Protein AF-A0A916AZ46-F1 (afdb_monomer_lite)

Structure (mmCIF, N/CA/C/O backbone):
data_AF-A0A916AZ46-F1
#
_entry.id   AF-A0A916AZ46-F1
#
loop_
_atom_site.group_PDB
_atom_site.id
_atom_site.type_symbol
_atom_site.label_atom_id
_atom_site.label_alt_id
_atom_site.label_comp_id
_atom_site.label_asym_id
_atom_site.label_entity_id
_atom_site.label_seq_id
_atom_site.pdbx_PDB_ins_code
_atom_site.Cartn_x
_atom_site.Cartn_y
_atom_site.Cartn_z
_atom_site.occupancy
_atom_site.B_iso_or_equiv
_atom_site.auth_seq_id
_atom_site.auth_comp_id
_atom_site.auth_asym_id
_atom_site.auth_atom_id
_atom_site.pdbx_PDB_model_num
ATOM 1 N N . MET A 1 1 ? -39.637 44.930 30.821 1.00 40.94 1 MET A N 1
ATOM 2 C CA . MET A 1 1 ? -38.575 45.039 29.795 1.00 40.94 1 MET A CA 1
ATOM 3 C C . MET A 1 1 ? -37.770 43.743 29.813 1.00 40.94 1 MET A C 1
ATOM 5 O O . MET A 1 1 ? -37.183 43.447 30.843 1.00 40.94 1 MET A O 1
ATOM 9 N N . ARG A 1 2 ? -37.839 42.906 28.765 1.00 46.78 2 ARG A N 1
ATOM 10 C CA . ARG A 1 2 ? -37.132 41.609 28.713 1.00 46.78 2 ARG A CA 1
ATOM 11 C C . ARG A 1 2 ? -35.788 41.785 28.006 1.00 46.78 2 ARG A C 1
ATOM 13 O O . ARG A 1 2 ? -35.753 42.144 26.834 1.00 46.78 2 ARG A O 1
ATOM 20 N N . SER A 1 3 ? -34.704 41.548 28.735 1.00 51.88 3 SER A N 1
ATOM 21 C CA . SER A 1 3 ? -33.329 41.634 28.247 1.00 51.88 3 SER A CA 1
ATOM 22 C C . SER A 1 3 ? -33.039 40.484 27.282 1.00 51.88 3 SER A C 1
ATOM 24 O O . SER A 1 3 ? -33.116 39.317 27.661 1.00 51.88 3 SER A O 1
ATOM 26 N N . ILE A 1 4 ? -32.708 40.804 26.031 1.00 60.94 4 ILE A N 1
ATOM 27 C CA . ILE A 1 4 ? -32.266 39.816 25.042 1.00 60.94 4 ILE A CA 1
ATOM 28 C C . ILE A 1 4 ? -30.812 39.455 25.370 1.00 60.94 4 ILE A C 1
ATOM 30 O O . ILE A 1 4 ? -29.902 40.259 25.159 1.00 60.94 4 ILE A O 1
ATOM 34 N N . LEU A 1 5 ? -30.590 38.254 25.909 1.00 59.81 5 LEU A N 1
ATOM 35 C CA . LEU A 1 5 ? -29.253 37.683 26.078 1.00 59.81 5 LEU A CA 1
ATOM 36 C C . LEU A 1 5 ? -28.626 37.457 24.696 1.00 59.81 5 LEU A C 1
ATOM 38 O O . LEU A 1 5 ? -29.071 36.610 23.922 1.00 59.81 5 LEU A O 1
ATOM 42 N N . LYS A 1 6 ? -27.580 38.228 24.385 1.00 59.47 6 LYS A N 1
ATOM 43 C CA . LYS A 1 6 ? -26.750 38.034 23.193 1.00 59.47 6 LYS A CA 1
ATOM 44 C C . LYS A 1 6 ? -25.911 36.771 23.386 1.00 59.47 6 LYS A C 1
ATOM 46 O O . LYS A 1 6 ? -24.900 36.797 24.082 1.00 59.47 6 LYS A O 1
ATOM 51 N N . ILE A 1 7 ? -26.331 35.666 22.777 1.00 61.06 7 ILE A N 1
ATOM 52 C CA . ILE A 1 7 ? -25.526 34.444 22.702 1.00 61.06 7 ILE A CA 1
ATOM 53 C C . ILE A 1 7 ? -24.366 34.726 21.740 1.00 61.06 7 ILE A C 1
ATOM 55 O O . ILE A 1 7 ? -24.541 34.747 20.523 1.00 61.06 7 ILE A O 1
ATOM 59 N N . ALA A 1 8 ? -23.177 34.992 22.280 1.00 60.38 8 ALA A N 1
ATOM 60 C CA . ALA A 1 8 ? -21.961 35.089 21.486 1.00 60.38 8 ALA A CA 1
ATOM 61 C C . ALA A 1 8 ? -21.513 33.673 21.099 1.00 60.38 8 ALA A C 1
ATOM 63 O O . ALA A 1 8 ? -20.964 32.935 21.917 1.00 60.38 8 ALA A O 1
ATOM 64 N N . ALA A 1 9 ? -21.759 33.281 19.849 1.00 59.06 9 ALA A N 1
ATOM 65 C CA . ALA A 1 9 ? -21.228 32.044 19.296 1.00 59.06 9 ALA A CA 1
ATOM 66 C C . ALA A 1 9 ? -19.697 32.154 19.192 1.00 59.06 9 ALA A C 1
ATOM 68 O O . ALA A 1 9 ? -19.161 32.764 18.268 1.00 59.06 9 ALA A O 1
ATOM 69 N N . GLN A 1 10 ? -18.974 31.569 20.151 1.00 61.34 10 GLN A N 1
ATOM 70 C CA . GLN A 1 10 ? -17.531 31.372 20.040 1.00 61.34 10 GLN A CA 1
ATOM 71 C C . GLN A 1 10 ? -17.260 30.282 18.999 1.00 61.34 10 GLN A C 1
ATOM 73 O O . GLN A 1 10 ? -17.064 29.112 19.323 1.00 61.34 10 GLN A O 1
ATOM 78 N N . SER A 1 11 ? -17.244 30.653 17.721 1.00 59.66 11 SER A N 1
ATOM 79 C CA . SER A 1 11 ? -16.748 29.778 16.666 1.00 59.66 11 SER A CA 1
ATOM 80 C C . SER A 1 11 ? -15.234 29.634 16.829 1.00 59.66 11 SER A C 1
ATOM 82 O O . SER A 1 11 ? -14.461 30.413 16.266 1.00 59.66 11 SER A O 1
ATOM 84 N N . LYS A 1 12 ? -14.786 28.645 17.613 1.00 60.06 12 LYS A N 1
ATOM 85 C CA . LYS A 1 12 ? -13.410 28.149 17.529 1.00 60.06 12 LYS A CA 1
ATOM 86 C C . LYS A 1 12 ? -13.236 27.610 16.110 1.00 60.06 12 LYS A C 1
ATOM 88 O O . LYS A 1 12 ? -13.596 26.470 15.835 1.00 60.06 12 LYS A O 1
ATOM 93 N N . ARG A 1 13 ? -12.726 28.434 15.187 1.00 65.19 13 ARG A N 1
ATOM 94 C CA . ARG A 1 13 ? -12.234 27.953 13.893 1.00 65.19 13 ARG A CA 1
ATOM 95 C C . ARG A 1 13 ? -11.066 27.023 14.201 1.00 65.19 13 ARG A C 1
ATOM 97 O O . ARG A 1 13 ? -9.942 27.483 14.386 1.00 65.19 13 ARG A O 1
ATOM 104 N N . GLN A 1 14 ? -11.330 25.724 14.324 1.00 69.31 14 GLN A N 1
ATOM 105 C CA . GLN A 1 14 ? -10.264 24.736 14.242 1.00 69.31 14 GLN A CA 1
ATOM 106 C C . GLN A 1 14 ? -9.567 24.984 12.905 1.00 69.31 14 GLN A C 1
ATOM 108 O O . GLN A 1 14 ? -10.217 24.992 11.859 1.00 69.31 14 GLN A O 1
ATOM 113 N N . LYS A 1 15 ? -8.263 25.295 12.947 1.00 69.62 15 LYS A N 1
ATOM 114 C CA . LYS A 1 15 ? -7.453 25.384 11.731 1.00 69.62 15 LYS A CA 1
ATOM 115 C C . LYS A 1 15 ? -7.665 24.077 10.979 1.00 69.62 15 LYS A C 1
ATOM 117 O O . LYS A 1 15 ? -7.432 23.013 11.550 1.00 69.62 15 LYS A O 1
ATOM 122 N N . VAL A 1 16 ? -8.123 24.176 9.732 1.00 73.50 16 VAL A N 1
ATOM 123 C CA . VAL A 1 16 ? -8.204 23.021 8.837 1.00 73.50 16 VAL A CA 1
ATOM 124 C C . VAL A 1 16 ? -6.832 22.346 8.869 1.00 73.50 16 VAL A C 1
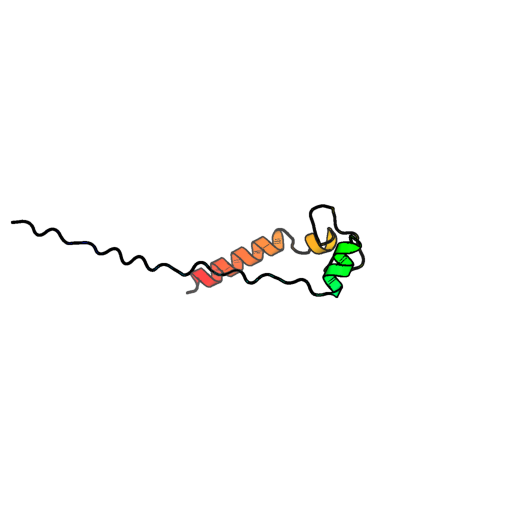ATOM 126 O O . VAL A 1 16 ? -5.832 23.051 8.685 1.00 73.50 16 VAL A O 1
ATOM 129 N N . PRO A 1 17 ? -6.749 21.036 9.162 1.00 74.88 17 PRO A N 1
ATOM 130 C CA . PRO A 1 17 ? -5.478 20.334 9.157 1.00 74.88 17 PRO A CA 1
ATOM 131 C C . PRO A 1 17 ? -4.816 20.530 7.795 1.00 74.88 17 PRO A C 1
ATOM 133 O O . PRO A 1 17 ? -5.369 20.156 6.761 1.00 74.88 17 PRO A O 1
ATOM 136 N N . THR A 1 18 ? -3.647 21.161 7.776 1.00 76.62 18 THR A N 1
ATOM 137 C CA . THR A 1 18 ? -2.871 21.294 6.550 1.00 76.62 18 THR A CA 1
ATOM 138 C C . THR A 1 18 ? -2.222 19.947 6.257 1.00 76.62 18 THR A C 1
ATOM 140 O O . THR A 1 18 ? -1.294 19.521 6.946 1.00 76.62 18 THR A O 1
ATOM 143 N N . LEU A 1 19 ? -2.725 19.253 5.234 1.00 77.00 19 LEU A N 1
ATOM 144 C CA . LEU A 1 19 ? -2.095 18.038 4.730 1.00 77.00 19 LEU A CA 1
ATOM 145 C C . LEU A 1 19 ? -0.737 18.417 4.132 1.00 77.00 19 LEU A C 1
ATOM 147 O O . LEU A 1 19 ? -0.659 19.141 3.138 1.00 77.00 19 LEU A O 1
ATOM 151 N N . LYS A 1 20 ? 0.352 17.958 4.755 1.00 72.38 20 LYS A N 1
ATOM 152 C CA . LYS A 1 20 ? 1.684 18.078 4.156 1.00 72.38 20 LYS A CA 1
ATOM 153 C C . LYS A 1 20 ? 1.715 17.211 2.892 1.00 72.38 20 LYS A C 1
ATOM 155 O O . LYS A 1 20 ? 1.279 16.062 2.956 1.00 72.38 20 LYS A O 1
ATOM 160 N N . PRO A 1 21 ? 2.241 17.710 1.761 1.00 70.00 21 PRO A N 1
ATOM 161 C CA . PRO A 1 21 ? 2.361 16.895 0.563 1.00 70.00 21 PRO A CA 1
ATOM 162 C C . PRO A 1 21 ? 3.298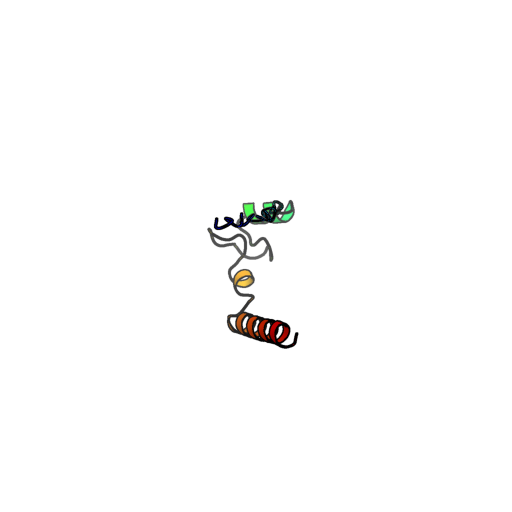 15.719 0.847 1.00 70.00 21 PRO A C 1
ATOM 164 O O . PRO A 1 21 ? 4.465 15.919 1.196 1.00 70.00 21 PRO A O 1
ATOM 167 N N . ASN A 1 22 ? 2.787 14.496 0.700 1.00 69.75 22 ASN A N 1
ATOM 168 C CA . ASN A 1 22 ? 3.597 13.291 0.799 1.00 69.75 22 ASN A CA 1
ATOM 169 C C . ASN A 1 22 ? 4.463 13.193 -0.464 1.00 69.75 22 ASN A C 1
ATOM 171 O O . ASN A 1 22 ? 4.004 12.784 -1.531 1.00 69.75 22 ASN A O 1
ATOM 175 N N . ARG A 1 23 ? 5.707 13.669 -0.379 1.00 76.94 23 ARG A N 1
ATOM 176 C CA . ARG A 1 23 ? 6.651 13.573 -1.491 1.00 76.94 23 ARG A CA 1
ATOM 177 C C . ARG A 1 23 ? 7.182 12.147 -1.531 1.00 76.94 23 ARG A C 1
ATOM 179 O O . ARG A 1 23 ? 7.994 11.780 -0.689 1.00 76.94 23 ARG A O 1
ATOM 186 N N . LEU A 1 24 ? 6.791 11.384 -2.552 1.00 77.44 24 LEU A N 1
ATOM 187 C CA . LEU A 1 24 ? 7.470 10.128 -2.870 1.00 77.44 24 LEU A CA 1
ATOM 188 C C . LEU A 1 24 ? 8.970 10.399 -3.042 1.00 77.44 24 LEU A C 1
ATOM 190 O O . LEU A 1 24 ? 9.347 11.342 -3.753 1.00 77.44 24 LEU A O 1
ATOM 194 N N . GLY A 1 25 ? 9.799 9.588 -2.382 1.00 87.06 25 GLY A N 1
ATOM 195 C CA . GLY A 1 25 ? 11.250 9.587 -2.566 1.00 87.06 25 GLY A CA 1
ATOM 196 C C . GLY A 1 25 ? 11.630 9.251 -4.010 1.00 87.06 25 GLY A C 1
ATOM 197 O O . GLY A 1 25 ? 10.812 8.720 -4.763 1.00 87.06 25 GLY A O 1
ATOM 198 N N . ALA A 1 26 ? 12.861 9.582 -4.409 1.00 89.38 26 ALA A N 1
ATOM 199 C CA . ALA A 1 26 ? 13.325 9.408 -5.789 1.00 89.38 26 ALA A CA 1
ATOM 200 C C . ALA A 1 26 ? 13.153 7.961 -6.286 1.00 89.38 26 ALA A C 1
ATOM 202 O O . ALA A 1 26 ? 12.597 7.746 -7.357 1.00 89.38 26 ALA A O 1
ATOM 203 N N . GLU A 1 27 ? 13.519 6.983 -5.461 1.00 89.50 27 GLU A N 1
ATOM 204 C CA . GLU A 1 27 ? 13.382 5.554 -5.757 1.00 89.50 27 GLU A CA 1
ATOM 205 C C . GLU A 1 27 ? 11.932 5.143 -6.056 1.00 89.50 27 GLU A C 1
ATOM 207 O O . GLU A 1 27 ? 11.646 4.574 -7.108 1.00 89.50 27 GLU A O 1
ATOM 212 N N . LYS A 1 28 ? 10.982 5.517 -5.189 1.00 91.56 28 LYS A N 1
ATOM 213 C CA . LYS A 1 28 ? 9.561 5.194 -5.390 1.00 91.56 28 LYS A CA 1
ATOM 214 C C . LYS A 1 28 ? 8.984 5.842 -6.651 1.00 91.56 28 LYS A C 1
ATOM 216 O O . LYS A 1 28 ? 8.092 5.277 -7.277 1.00 91.56 28 LYS A O 1
ATOM 221 N N . ARG A 1 29 ? 9.494 7.012 -7.059 1.00 91.12 29 ARG A N 1
ATOM 222 C CA . ARG A 1 29 ? 9.100 7.636 -8.335 1.00 91.12 29 ARG A CA 1
ATOM 223 C C . ARG A 1 29 ? 9.595 6.836 -9.532 1.00 91.12 29 ARG A C 1
ATOM 225 O O . ARG A 1 29 ? 8.859 6.718 -10.505 1.00 91.12 29 ARG A O 1
ATOM 232 N N . GLU A 1 30 ? 10.807 6.296 -9.468 1.00 93.00 30 GLU A N 1
ATOM 233 C CA . GLU A 1 30 ? 11.340 5.449 -10.536 1.00 93.00 30 GLU A CA 1
ATOM 234 C C . GLU A 1 30 ? 10.568 4.130 -10.649 1.00 93.00 30 GLU A C 1
ATOM 236 O O . GLU A 1 30 ? 10.251 3.709 -11.760 1.00 93.00 30 GLU A O 1
ATOM 241 N N . LEU A 1 31 ? 10.174 3.526 -9.523 1.00 93.75 31 LEU A N 1
ATOM 242 C CA . LEU A 1 31 ? 9.286 2.357 -9.523 1.00 93.75 31 LEU A CA 1
ATOM 243 C C . LEU A 1 31 ? 7.923 2.680 -10.152 1.00 93.75 31 LEU A C 1
ATOM 245 O O . LEU A 1 31 ? 7.485 1.971 -11.057 1.00 93.75 31 LEU A O 1
ATOM 249 N N . ALA A 1 32 ? 7.303 3.799 -9.763 1.00 91.50 32 ALA A N 1
ATOM 250 C CA . ALA A 1 32 ? 6.022 4.228 -10.323 1.00 91.50 32 ALA A CA 1
ATOM 251 C C . ALA A 1 32 ? 6.095 4.486 -11.839 1.00 91.50 32 ALA A C 1
ATOM 253 O O . ALA A 1 32 ? 5.207 4.067 -12.577 1.00 91.50 32 ALA A O 1
ATOM 254 N N . LYS A 1 33 ? 7.171 5.118 -12.332 1.00 92.81 33 LYS A N 1
ATOM 255 C CA . LYS A 1 33 ? 7.394 5.325 -13.777 1.00 92.81 33 LYS A CA 1
ATOM 256 C C . LYS A 1 33 ? 7.520 4.012 -14.549 1.00 92.81 33 LYS A C 1
ATOM 258 O O . LYS A 1 33 ? 7.109 3.947 -15.702 1.00 92.81 33 LYS A O 1
ATOM 263 N N . LYS A 1 34 ? 8.093 2.981 -13.924 1.00 93.69 34 LYS A N 1
ATOM 264 C CA . LYS A 1 34 ? 8.231 1.634 -14.496 1.00 93.69 34 LYS A CA 1
ATOM 265 C C . LYS A 1 34 ? 6.948 0.800 -14.387 1.00 93.69 34 LYS A C 1
ATOM 267 O O . LYS A 1 34 ? 6.936 -0.331 -14.860 1.00 93.69 34 LYS A O 1
ATOM 272 N N . GLY A 1 35 ? 5.889 1.326 -13.765 1.00 93.81 35 GLY A N 1
ATOM 273 C CA . GLY A 1 35 ? 4.651 0.584 -13.509 1.00 93.81 35 GLY A CA 1
ATOM 274 C C . GLY A 1 35 ? 4.797 -0.500 -12.437 1.00 93.81 35 GLY A C 1
ATOM 275 O O . GLY A 1 35 ? 3.999 -1.434 -12.398 1.00 93.81 35 GLY A O 1
ATOM 276 N N . LEU A 1 36 ? 5.817 -0.404 -11.580 1.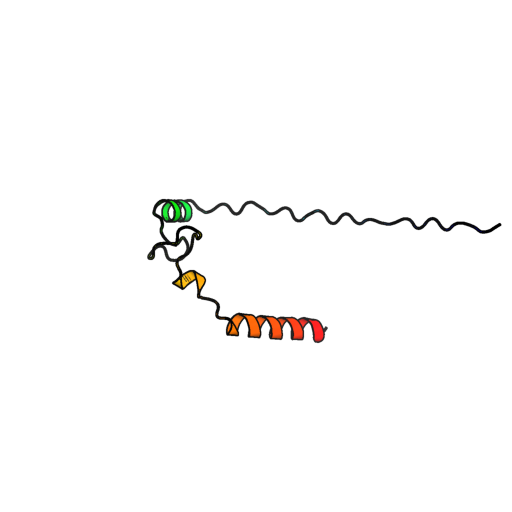00 96.25 36 LEU A N 1
ATOM 277 C CA . LEU A 1 36 ? 6.084 -1.353 -10.502 1.00 96.25 36 LEU A CA 1
ATOM 278 C C . LEU A 1 36 ? 5.501 -0.861 -9.176 1.00 96.25 36 LEU A C 1
ATOM 280 O O . LEU A 1 36 ? 5.381 0.340 -8.927 1.00 96.25 36 LEU A O 1
ATOM 284 N N . CYS A 1 37 ? 5.172 -1.814 -8.309 1.00 95.56 37 CYS A N 1
ATOM 285 C CA . CYS A 1 37 ? 4.739 -1.566 -6.943 1.00 95.56 37 CYS A CA 1
ATOM 286 C C . CYS A 1 37 ? 5.782 -0.734 -6.192 1.00 95.56 37 CYS A C 1
ATOM 288 O O . CYS A 1 37 ? 6.936 -1.140 -6.083 1.00 95.56 37 CYS A O 1
ATOM 290 N N . ILE A 1 38 ? 5.375 0.397 -5.617 1.00 94.75 38 ILE A N 1
ATOM 291 C CA . ILE A 1 38 ? 6.283 1.287 -4.875 1.00 94.75 38 ILE A CA 1
ATOM 292 C C . ILE A 1 38 ? 6.687 0.755 -3.491 1.00 94.75 38 ILE A C 1
ATOM 294 O O . ILE A 1 38 ? 7.527 1.371 -2.835 1.00 94.75 38 ILE A O 1
ATOM 298 N N . GLU A 1 39 ? 6.056 -0.329 -3.032 1.00 92.25 39 GLU A N 1
ATOM 299 C CA . GLU A 1 39 ? 6.347 -0.972 -1.745 1.00 92.25 39 GLU A CA 1
ATOM 300 C C . GLU A 1 39 ? 7.287 -2.167 -1.922 1.00 92.25 39 GLU A C 1
ATOM 302 O O . GLU A 1 39 ? 8.346 -2.188 -1.307 1.00 92.25 39 GLU A O 1
ATOM 307 N N . CYS A 1 40 ? 6.942 -3.134 -2.783 1.00 93.12 40 CYS A N 1
ATOM 308 C CA . CYS A 1 40 ? 7.779 -4.321 -2.991 1.00 93.12 40 CYS A CA 1
ATOM 309 C C . CYS A 1 40 ? 8.746 -4.218 -4.177 1.00 93.12 40 CYS A C 1
ATOM 311 O O . CYS A 1 40 ? 9.695 -4.983 -4.230 1.00 93.12 40 CYS A O 1
ATOM 313 N N . GLY A 1 41 ? 8.516 -3.333 -5.154 1.00 94.25 41 GLY A N 1
ATOM 314 C CA . GLY A 1 41 ? 9.375 -3.175 -6.338 1.00 94.25 41 GLY A CA 1
ATOM 315 C C . GLY A 1 41 ? 9.380 -4.348 -7.331 1.00 94.25 41 GLY A C 1
ATOM 316 O O . GLY A 1 41 ? 9.893 -4.199 -8.434 1.00 94.25 41 GLY A O 1
ATOM 317 N N . GLU A 1 42 ? 8.793 -5.490 -6.976 1.00 93.94 42 GLU A N 1
ATOM 318 C CA . GLU A 1 42 ? 8.872 -6.739 -7.748 1.00 93.94 42 GLU A CA 1
ATOM 319 C C . GLU A 1 42 ? 7.709 -6.931 -8.723 1.00 93.94 42 GLU A C 1
ATOM 321 O O . GLU A 1 42 ? 7.879 -7.441 -9.828 1.00 93.94 42 GLU A O 1
ATOM 326 N N . HIS A 1 43 ? 6.508 -6.528 -8.309 1.00 95.62 43 HIS A N 1
ATOM 327 C CA . HIS A 1 43 ? 5.272 -6.821 -9.029 1.00 95.62 43 HIS A CA 1
ATOM 328 C C . HIS A 1 43 ? 4.716 -5.564 -9.701 1.00 95.62 43 HIS A C 1
ATOM 330 O O . HIS A 1 43 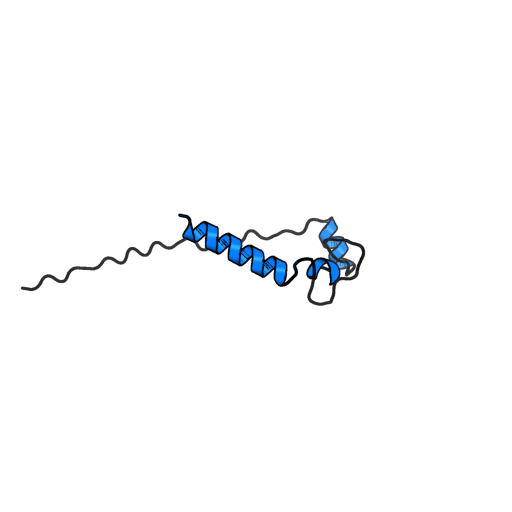? 4.826 -4.476 -9.128 1.00 95.62 43 HIS A O 1
ATOM 336 N N . PRO A 1 44 ? 4.051 -5.685 -10.863 1.00 94.62 44 PRO A N 1
ATOM 337 C CA . PRO A 1 44 ? 3.386 -4.551 -11.487 1.00 94.62 44 PRO A CA 1
ATOM 338 C C . PRO A 1 44 ? 2.250 -4.017 -10.605 1.00 94.62 44 PRO A C 1
ATOM 340 O O . PRO A 1 44 ? 1.505 -4.779 -9.974 1.00 94.62 44 PRO A O 1
ATOM 343 N N . ALA A 1 45 ? 2.112 -2.694 -10.569 1.00 94.00 45 ALA A N 1
ATOM 344 C CA . ALA A 1 45 ? 0.961 -2.037 -9.970 1.00 94.00 45 ALA A CA 1
ATOM 345 C C . ALA A 1 45 ? -0.184 -1.954 -11.007 1.00 94.00 45 ALA A C 1
ATOM 347 O O . ALA A 1 45 ? 0.079 -1.714 -12.187 1.00 94.00 45 ALA A O 1
ATOM 348 N N . PRO A 1 46 ? -1.453 -2.187 -10.620 1.00 91.38 46 PRO A N 1
ATOM 349 C CA . PRO A 1 46 ? -2.587 -1.989 -11.520 1.00 91.38 46 PRO A CA 1
ATOM 350 C C . PRO A 1 46 ? -2.755 -0.498 -11.859 1.00 91.38 46 PRO A C 1
ATOM 352 O O . PRO A 1 46 ? -2.303 0.353 -11.103 1.00 91.38 46 PRO A O 1
ATOM 355 N N . GLN A 1 47 ? -3.426 -0.185 -12.975 1.00 86.94 47 GLN A N 1
ATOM 356 C CA . GLN A 1 47 ? -3.507 1.179 -13.533 1.00 86.94 47 GLN A CA 1
ATOM 357 C C . GLN A 1 47 ? -3.949 2.259 -12.528 1.00 86.94 47 GLN A C 1
ATOM 359 O O . GLN A 1 47 ? -3.439 3.374 -12.582 1.00 86.94 47 GLN A O 1
ATOM 364 N N . ASP A 1 48 ? -4.825 1.914 -11.581 1.00 88.56 48 ASP A N 1
ATOM 365 C CA . ASP A 1 48 ? -5.381 2.848 -10.593 1.00 88.56 48 ASP A CA 1
ATOM 366 C C . ASP A 1 48 ? -4.699 2.772 -9.212 1.00 88.56 48 ASP A C 1
ATOM 368 O O . ASP A 1 48 ? -5.257 3.205 -8.204 1.00 88.56 48 ASP A O 1
ATOM 372 N N . SER A 1 49 ? -3.500 2.187 -9.126 1.00 89.69 49 SER A N 1
ATOM 373 C CA . SER A 1 49 ? -2.771 2.013 -7.866 1.00 89.69 49 SER A CA 1
ATOM 374 C C . SER A 1 49 ? -1.268 2.187 -8.052 1.00 89.69 49 SER A C 1
ATOM 376 O O . SER A 1 49 ? -0.707 1.901 -9.102 1.00 89.69 49 SER A O 1
ATOM 378 N N . TYR A 1 50 ? -0.589 2.584 -6.978 1.00 92.69 50 TYR A N 1
ATOM 379 C CA . TYR A 1 50 ? 0.874 2.555 -6.905 1.00 92.69 50 TYR A CA 1
ATOM 380 C C . TYR A 1 50 ? 1.416 1.263 -6.278 1.00 92.69 50 TYR A C 1
ATOM 382 O O . TYR A 1 50 ? 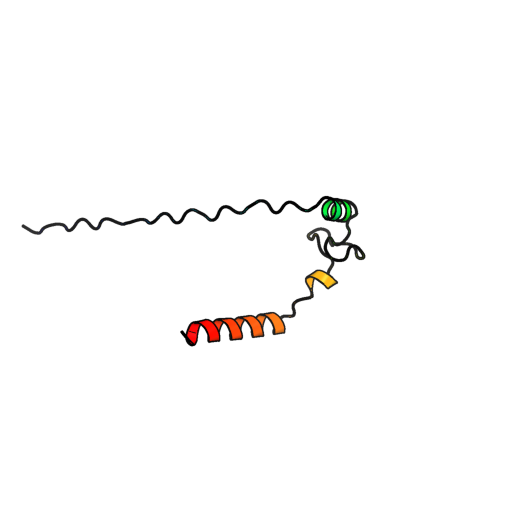2.625 1.043 -6.275 1.00 92.69 50 TYR A O 1
ATOM 390 N N . VAL A 1 51 ? 0.546 0.400 -5.745 1.00 93.12 51 VAL A N 1
ATOM 391 C CA . VAL A 1 51 ? 0.919 -0.858 -5.082 1.00 93.12 51 VAL A CA 1
ATOM 392 C C . VAL A 1 51 ? 0.270 -2.063 -5.756 1.00 93.12 51 VAL A C 1
ATOM 394 O O . VAL A 1 51 ? -0.864 -1.983 -6.235 1.00 93.12 51 VAL A O 1
ATOM 397 N N . CYS A 1 52 ? 0.982 -3.191 -5.799 1.00 93.62 52 CYS A N 1
ATOM 398 C CA . CYS A 1 52 ? 0.459 -4.437 -6.355 1.00 93.62 52 CYS A CA 1
ATOM 399 C C . CYS A 1 52 ? -0.667 -5.013 -5.483 1.00 93.62 52 CYS A C 1
ATOM 401 O O . CYS A 1 52 ? -0.809 -4.665 -4.311 1.00 93.62 52 CYS A O 1
ATOM 403 N N . ARG A 1 53 ? -1.445 -5.951 -6.040 1.00 89.62 53 ARG A N 1
ATOM 404 C CA . ARG A 1 53 ? -2.564 -6.587 -5.321 1.00 89.62 53 ARG A CA 1
ATOM 405 C C . ARG A 1 53 ? -2.136 -7.271 -4.022 1.00 89.62 53 ARG A C 1
ATOM 407 O O . ARG A 1 53 ? -2.879 -7.181 -3.059 1.00 89.62 53 ARG A O 1
ATOM 414 N N . GLY A 1 54 ? -0.953 -7.889 -3.984 1.00 89.62 54 GLY A N 1
ATOM 415 C CA . GLY A 1 54 ? -0.437 -8.548 -2.778 1.00 89.62 54 GLY A CA 1
ATOM 416 C C . GLY A 1 54 ? -0.145 -7.564 -1.642 1.00 89.62 54 GLY A C 1
ATOM 417 O O . GLY A 1 54 ? -0.538 -7.801 -0.505 1.00 89.62 54 GLY A O 1
ATOM 418 N N . CYS A 1 55 ? 0.472 -6.421 -1.957 1.00 90.12 55 CYS A N 1
ATOM 419 C CA . CYS A 1 55 ? 0.674 -5.346 -0.982 1.00 90.12 55 CYS A CA 1
ATOM 420 C C . CYS A 1 55 ? -0.637 -4.630 -0.625 1.00 90.12 55 CYS A C 1
ATOM 422 O O . CYS A 1 55 ? -0.754 -4.094 0.469 1.00 90.12 55 CYS A O 1
ATOM 424 N N . LEU A 1 56 ? -1.624 -4.615 -1.527 1.00 85.31 56 LEU A N 1
ATOM 425 C CA . LEU A 1 56 ? -2.950 -4.059 -1.251 1.00 85.31 56 LEU A CA 1
ATOM 426 C C . LEU A 1 56 ? -3.766 -4.958 -0.303 1.00 85.31 56 LEU A C 1
ATOM 428 O O . LEU A 1 56 ? -4.565 -4.459 0.480 1.00 85.31 56 LEU A O 1
ATOM 432 N N . SER A 1 57 ? -3.580 -6.278 -0.383 1.00 78.75 57 SER A N 1
ATOM 433 C CA . SER A 1 57 ? -4.341 -7.279 0.372 1.00 78.75 57 SER A CA 1
ATOM 434 C C . SER A 1 57 ? -3.733 -7.645 1.727 1.00 78.75 57 SER A C 1
ATOM 436 O O . SER A 1 57 ? -4.176 -8.615 2.333 1.00 78.75 57 SER A O 1
ATOM 438 N N . SER A 1 58 ? -2.706 -6.935 2.203 1.00 70.88 58 SER A N 1
ATOM 439 C CA . SER A 1 58 ? -2.016 -7.286 3.455 1.00 70.88 58 SER A CA 1
ATOM 440 C C . SER A 1 58 ? -2.868 -7.087 4.711 1.00 70.88 58 SER A C 1
ATOM 442 O O . SER A 1 58 ? -2.454 -7.499 5.787 1.00 70.88 58 SER A O 1
ATOM 444 N N . THR A 1 59 ? -4.027 -6.440 4.591 1.00 75.12 59 THR A N 1
ATOM 445 C CA . THR A 1 59 ? -4.981 -6.274 5.688 1.00 75.12 59 THR A CA 1
ATOM 446 C C . THR A 1 59 ? -6.257 -7.032 5.343 1.00 75.12 59 THR A C 1
ATOM 448 O O . THR A 1 59 ? -6.966 -6.670 4.402 1.00 75.12 59 THR A O 1
ATOM 451 N N . SER A 1 60 ? -6.544 -8.098 6.088 1.00 82.81 60 SER A N 1
ATOM 452 C CA . SER A 1 60 ? -7.796 -8.842 5.957 1.00 82.81 60 SER A CA 1
ATOM 453 C C . SER A 1 60 ? -8.964 -8.078 6.592 1.00 82.81 60 SER A C 1
ATOM 455 O O . SER A 1 60 ? -8.785 -7.139 7.373 1.00 82.81 60 SER A O 1
ATOM 457 N N . ILE A 1 61 ? -10.196 -8.477 6.264 1.00 85.25 61 ILE A N 1
ATOM 458 C CA . ILE A 1 61 ? -11.396 -7.908 6.898 1.00 85.25 61 ILE A CA 1
ATOM 459 C C . ILE A 1 61 ? -11.398 -8.228 8.400 1.00 85.25 61 ILE A C 1
ATOM 461 O O . ILE A 1 61 ? -11.870 -7.426 9.208 1.00 85.25 61 ILE A O 1
ATOM 465 N N . GLU A 1 62 ? -10.868 -9.388 8.772 1.00 87.50 62 GLU A N 1
ATOM 466 C CA . GLU A 1 62 ? -10.719 -9.858 10.142 1.00 87.50 62 GLU A CA 1
ATOM 467 C C . GLU A 1 62 ? -9.784 -8.939 10.938 1.00 87.50 62 GLU A C 1
ATOM 469 O O . GLU A 1 62 ? -10.184 -8.469 12.004 1.00 87.50 62 GLU A O 1
ATOM 474 N N . ASP A 1 63 ? -8.632 -8.564 10.370 1.00 85.88 63 ASP A N 1
ATOM 475 C CA . ASP A 1 63 ? -7.687 -7.627 11.001 1.00 85.88 63 ASP A CA 1
ATOM 476 C C . ASP A 1 63 ? -8.358 -6.275 11.305 1.00 85.88 63 ASP A C 1
ATOM 478 O O . ASP A 1 63 ? -8.242 -5.726 12.404 1.00 85.88 63 ASP A O 1
ATOM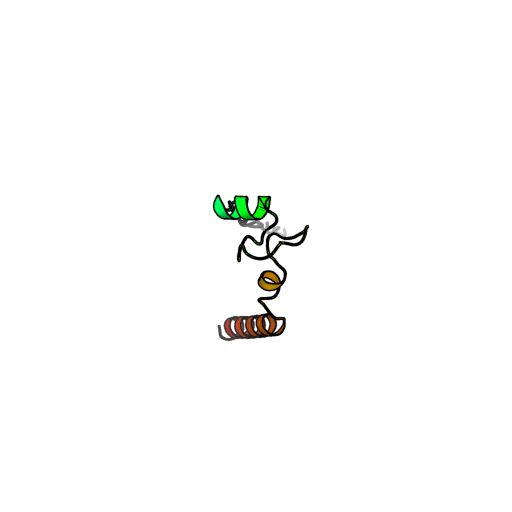 482 N N . ILE A 1 64 ? -9.147 -5.760 10.352 1.00 88.44 64 ILE A N 1
ATOM 483 C CA . ILE A 1 64 ? -9.895 -4.503 10.518 1.00 88.44 64 ILE A CA 1
ATOM 484 C C . ILE A 1 64 ? -10.930 -4.629 11.646 1.00 88.44 64 ILE A C 1
ATOM 486 O O . ILE A 1 64 ? -11.106 -3.708 12.451 1.00 88.44 64 ILE A O 1
ATOM 490 N N . ARG A 1 65 ? -11.647 -5.760 11.716 1.00 92.69 65 ARG A N 1
ATOM 491 C CA . ARG A 1 65 ? -12.658 -6.003 12.760 1.00 92.69 65 ARG A CA 1
ATOM 492 C C . ARG A 1 65 ? -12.026 -6.023 14.148 1.00 92.69 65 ARG A C 1
ATOM 494 O O . ARG A 1 65 ? -12.574 -5.401 15.062 1.00 92.69 65 ARG A O 1
ATOM 501 N N . GLU A 1 66 ? -10.894 -6.700 14.305 1.00 93.62 66 GLU A N 1
ATOM 502 C CA . GLU A 1 66 ? -10.171 -6.773 15.576 1.00 93.62 66 GLU A CA 1
ATOM 503 C C . GLU A 1 66 ? -9.674 -5.397 16.032 1.00 93.62 66 GLU A C 1
ATOM 505 O O . GLU A 1 66 ? -9.851 -5.026 17.201 1.00 93.62 66 GLU A O 1
ATOM 510 N N . GLU A 1 67 ? -9.148 -4.587 15.108 1.00 93.62 67 GLU A N 1
ATOM 511 C CA . GLU A 1 67 ? -8.717 -3.221 15.408 1.00 93.62 67 GLU A CA 1
ATOM 512 C C . GLU A 1 67 ? -9.886 -2.355 15.908 1.00 93.62 67 GLU A C 1
ATOM 514 O O . GLU A 1 67 ? -9.773 -1.686 16.942 1.00 93.62 67 GLU A O 1
ATOM 519 N N . ILE A 1 68 ? -11.052 -2.424 15.252 1.00 95.31 68 ILE A N 1
ATOM 520 C CA . ILE A 1 68 ? -12.261 -1.693 15.672 1.00 95.31 68 ILE A CA 1
ATOM 521 C C . ILE A 1 68 ? -12.695 -2.099 17.086 1.00 95.31 68 ILE A C 1
ATOM 523 O O . ILE A 1 68 ? -13.036 -1.233 17.900 1.00 95.31 68 ILE A O 1
ATOM 527 N N . VAL A 1 69 ? -12.696 -3.398 17.401 1.00 95.38 69 VAL A N 1
ATOM 528 C CA . VAL A 1 69 ? -13.055 -3.891 18.741 1.00 95.38 69 VAL A CA 1
ATOM 529 C C . VAL A 1 69 ? -12.073 -3.364 19.788 1.00 95.38 69 VAL A C 1
ATOM 531 O O . VAL A 1 69 ? -12.503 -2.828 20.814 1.00 95.38 69 VAL A O 1
ATOM 534 N N . SER A 1 70 ? -10.770 -3.446 19.512 1.00 93.88 70 SER A N 1
ATOM 535 C CA . SER A 1 70 ? -9.713 -2.938 20.394 1.00 93.88 70 SER A CA 1
ATOM 536 C C . SER A 1 70 ? -9.863 -1.436 20.664 1.00 93.88 70 SER A C 1
ATOM 538 O O . SER A 1 70 ? -9.829 -0.994 21.817 1.00 93.88 70 SER A O 1
ATOM 540 N N . LEU A 1 71 ? -10.113 -0.638 19.621 1.00 95.88 71 LEU A N 1
ATOM 541 C CA . LEU A 1 71 ? -10.339 0.804 19.741 1.00 95.88 71 LEU A CA 1
ATOM 542 C C . LEU A 1 71 ? -11.580 1.127 20.581 1.00 95.88 71 LEU A C 1
ATOM 544 O O . LEU A 1 71 ? -11.511 1.977 21.470 1.00 95.88 71 LEU A O 1
ATOM 548 N N . ARG A 1 72 ? -12.698 0.420 20.364 1.00 93.94 72 ARG A N 1
ATOM 549 C CA . ARG A 1 72 ? -13.922 0.592 21.166 1.00 93.94 72 ARG A CA 1
ATOM 550 C C . ARG A 1 72 ? -13.675 0.308 22.644 1.00 93.94 72 ARG A C 1
ATOM 552 O O . ARG A 1 72 ? -14.100 1.092 23.488 1.00 93.94 72 ARG A O 1
ATOM 559 N N . GLN A 1 73 ? -12.950 -0.762 22.968 1.00 93.19 73 GLN A N 1
ATOM 560 C CA . GLN A 1 73 ? -12.609 -1.080 24.357 1.00 93.19 73 GLN A CA 1
ATOM 561 C C . GLN A 1 73 ? -11.730 -0.003 25.000 1.00 93.19 73 GLN A C 1
ATOM 563 O O . GLN A 1 73 ? -11.959 0.352 26.152 1.00 93.19 73 GLN A O 1
ATOM 568 N N . LYS A 1 74 ? -10.750 0.547 24.271 1.00 93.69 74 LYS A N 1
ATOM 569 C CA . LYS A 1 74 ? -9.899 1.641 24.774 1.00 93.69 74 LYS A CA 1
ATOM 570 C C . LYS A 1 74 ? -10.692 2.914 25.074 1.00 93.69 74 LYS A C 1
ATOM 572 O O . LYS A 1 74 ? -10.354 3.620 26.018 1.00 93.69 74 LYS A O 1
ATOM 577 N N . ILE A 1 75 ? -11.722 3.206 24.281 1.00 94.06 75 ILE A N 1
ATOM 578 C CA . ILE A 1 75 ? -12.601 4.363 24.499 1.00 94.06 75 ILE A CA 1
ATOM 579 C C . ILE A 1 75 ? -13.519 4.128 25.705 1.00 94.06 75 ILE A C 1
ATOM 581 O O . ILE A 1 75 ? -13.691 5.035 26.508 1.00 94.06 75 ILE A O 1
ATOM 585 N N . LEU A 1 76 ? -14.085 2.924 25.841 1.00 87.62 76 LEU A N 1
ATOM 586 C CA . LEU A 1 76 ? -15.051 2.590 26.897 1.00 87.62 76 LEU A CA 1
ATOM 587 C C . LEU A 1 76 ? -14.420 2.324 28.273 1.00 87.62 76 LEU A C 1
ATOM 589 O O . LEU A 1 76 ? -15.120 2.370 29.276 1.00 87.62 76 LEU A O 1
ATOM 593 N N . LYS A 1 77 ? -13.119 2.016 28.331 1.00 74.94 77 LYS A N 1
ATOM 594 C CA . LYS A 1 77 ? -12.365 1.816 29.584 1.00 74.94 77 LYS A CA 1
ATOM 595 C C . LYS A 1 77 ? -11.768 3.115 30.158 1.00 74.94 77 LYS A C 1
ATOM 597 O O . LYS A 1 77 ? -10.924 3.041 31.049 1.00 74.94 77 LYS A O 1
ATOM 602 N N . LYS A 1 78 ? -12.154 4.276 29.625 1.00 54.28 78 LYS A N 1
ATOM 603 C CA . LYS A 1 78 ? -11.805 5.609 30.134 1.00 54.28 78 LYS A CA 1
ATOM 604 C C . LYS A 1 78 ? -12.963 6.189 30.929 1.00 54.28 78 LYS A C 1
ATOM 606 O O . LYS A 1 78 ? -12.659 6.894 31.912 1.00 54.28 78 LYS A O 1
#

Radius of gyration: 23.54 Å; chains: 1; bounding box: 52×55×45 Å

Foldseek 3Di:
DDDDPDPDPPPPPPPDPDDDPPDDDPQLVVLVVVQHQSPPSPHGPPPVDNHHPVVVCPADPVNVVVVVVVVVCVVVVD

Secondary structure (DSSP, 8-state):
-------------PPPP--------HHHHHHHHTTB-TTTSSSBPPTT-SS-HHHHTSS-HHHHHHHHHHHHHHHHT-

pLDDT: mean 82.09, std 14.08, range [40.94, 96.25]

Sequence (78 aa):
MRSILKIAAQSKRQKVPTLKPNRLGAEKRELAKKGLCIECGEHPAPQDSYVCRGCLSSTSIEDIREEIVSLRQKILKK